Protein AF-A0A3A9EI54-F1 (afdb_monomer_lite)

Sequence (147 aa):
KKNSEKPVRIHHHIIMNGGLDRDAVEELWRKRKRKGQKKGDRIGYCNADRLQASDDGIAALCNYLVKQAGGKKRWTSSHNLERPTSRTNDGKYNRRQIEKWARERPGREFWEKKYPGWTLTDSDYGVQYEYNDYTGWSIYLKLRKKE

Secondary structure (DSSP, 8-state):
----SSPPPP-------TTS-HHHHHHH-BPPPPTT-SSPPB-S---------BTTBTHHHHHHHHTT-TTS----PPSSPPPPP----TTTS-HHHHHHHHHH---HHHHHHHSTTEEES-TTTSEEEEEETTTEEEEEE-EEE--

Radius of gyration: 22.7 Å; chains: 1; bounding box: 46×38×64 Å

Foldseek 3Di:
DPDDPDDDDDDDDDDDDPPDPFVRVQQVQFDDDDPPDPGGHHDPDDGDDDDDQDLLGCVVVVCVVCVPCVPHDPDDDDPPDDDDDDDDDCVVDDPVRQVVCLVVVDFFVVVCVVVPQKTFSDRVPQWDWDADPPSGIDIDGDIDGDD

pLDDT: mean 83.77, std 10.14, range [43.19, 94.81]

Structure (mmCIF, N/CA/C/O backbone):
data_AF-A0A3A9EI54-F1
#
_entry.id   AF-A0A3A9EI54-F1
#
loop_
_atom_site.group_PDB
_atom_site.id
_atom_site.type_symbol
_atom_site.label_atom_id
_atom_site.label_alt_id
_atom_site.label_comp_id
_atom_site.label_asym_id
_atom_site.label_entity_id
_atom_site.label_seq_id
_atom_site.pdbx_PDB_ins_code
_atom_site.Cartn_x
_atom_site.Cartn_y
_atom_site.Cartn_z
_atom_site.occupancy
_atom_site.B_iso_or_equiv
_atom_site.auth_seq_id
_atom_site.auth_comp_id
_atom_site.auth_asym_id
_atom_site.auth_atom_id
_atom_site.pdbx_PDB_model_num
ATOM 1 N N . LYS A 1 1 ? -14.597 -23.580 9.095 1.00 43.19 1 LYS A N 1
ATOM 2 C CA . LYS A 1 1 ? -15.440 -24.283 10.092 1.00 43.19 1 LYS A CA 1
ATOM 3 C C . LYS A 1 1 ? -16.678 -23.432 10.382 1.00 43.19 1 LYS A C 1
ATOM 5 O O . LYS A 1 1 ? -16.539 -22.372 10.972 1.00 43.19 1 LYS A O 1
ATOM 10 N N . LYS A 1 2 ? -17.847 -23.839 9.873 1.00 43.34 2 LYS A N 1
ATOM 11 C CA . LYS A 1 2 ? -19.181 -23.356 10.282 1.00 43.34 2 LYS A CA 1
ATOM 12 C C . LYS A 1 2 ? -19.701 -24.402 11.279 1.00 43.34 2 LYS A C 1
ATOM 14 O O . LYS A 1 2 ? -19.527 -25.575 10.984 1.00 43.34 2 LYS A O 1
ATOM 19 N N . ASN A 1 3 ? -20.269 -23.983 12.408 1.00 48.19 3 ASN A N 1
ATOM 20 C CA . ASN A 1 3 ? -20.649 -24.787 13.588 1.00 48.19 3 ASN A CA 1
ATOM 21 C C . ASN A 1 3 ? -19.527 -25.058 14.599 1.00 48.19 3 ASN A C 1
ATOM 23 O O . ASN A 1 3 ? -19.062 -26.179 14.763 1.00 48.19 3 ASN A O 1
ATOM 27 N N . SER A 1 4 ? -19.137 -24.022 15.338 1.00 58.62 4 SER A N 1
ATOM 28 C CA . SER A 1 4 ? -18.655 -24.202 16.708 1.00 58.62 4 SER A CA 1
ATOM 29 C C . SER A 1 4 ? -19.618 -23.463 17.633 1.00 58.62 4 SER A C 1
ATOM 31 O O . SER A 1 4 ? -19.753 -22.251 17.503 1.00 58.62 4 SER A O 1
ATOM 33 N N . GLU A 1 5 ? -20.264 -24.174 18.556 1.00 62.25 5 GLU A N 1
ATOM 34 C CA . GLU A 1 5 ? -21.201 -23.643 19.569 1.00 62.25 5 GLU A CA 1
ATOM 35 C C . GLU A 1 5 ? -20.564 -22.635 20.540 1.00 62.25 5 GLU A C 1
ATOM 37 O O . GLU A 1 5 ? -21.245 -22.018 21.354 1.00 62.25 5 GLU A O 1
ATOM 42 N N . LYS A 1 6 ? -19.245 -22.432 20.457 1.00 66.81 6 LYS A N 1
ATOM 43 C CA . LYS A 1 6 ? -18.528 -21.466 21.284 1.00 66.81 6 LYS A CA 1
ATOM 44 C C . LYS A 1 6 ? -18.589 -20.074 20.645 1.00 66.81 6 LYS A C 1
ATOM 46 O O . LYS A 1 6 ? -18.090 -19.917 19.525 1.00 66.81 6 LYS A O 1
ATOM 51 N N . PRO A 1 7 ? -19.143 -19.059 21.336 1.00 65.69 7 PRO A N 1
ATOM 52 C CA . PRO A 1 7 ? -19.098 -17.689 20.850 1.00 65.69 7 PRO A CA 1
ATOM 53 C C . PRO A 1 7 ? -17.639 -17.253 20.703 1.00 65.69 7 PRO A C 1
ATOM 55 O O . PRO A 1 7 ? -16.852 -17.296 21.648 1.00 65.69 7 PRO A O 1
ATOM 58 N N . VAL A 1 8 ? -17.269 -16.852 19.489 1.00 72.06 8 VAL A N 1
ATOM 59 C CA . VAL A 1 8 ? -15.950 -16.281 19.214 1.00 72.06 8 VAL A CA 1
ATOM 60 C C . VAL A 1 8 ? -15.988 -14.814 19.619 1.00 72.06 8 VAL A C 1
ATOM 62 O O . VAL A 1 8 ? -16.929 -14.092 19.284 1.00 72.06 8 VAL A O 1
ATOM 65 N N . ARG A 1 9 ? -14.960 -14.362 20.340 1.00 78.12 9 ARG A N 1
ATOM 66 C CA . ARG A 1 9 ? -14.811 -12.949 20.685 1.00 78.12 9 ARG A CA 1
ATOM 67 C C . ARG A 1 9 ? -14.754 -12.122 19.398 1.00 78.12 9 ARG A C 1
ATOM 69 O O . ARG A 1 9 ? -13.982 -12.420 18.492 1.00 78.12 9 ARG A O 1
ATOM 76 N N . ILE A 1 10 ? -15.596 -11.098 19.310 1.00 80.50 10 ILE A N 1
ATOM 77 C CA . ILE A 1 10 ? -15.650 -10.221 18.141 1.00 80.50 10 ILE A CA 1
ATOM 78 C C . ILE A 1 10 ? -14.488 -9.229 18.231 1.00 80.50 10 ILE A C 1
ATOM 80 O O . ILE A 1 10 ? -14.341 -8.531 19.235 1.00 80.50 10 ILE A O 1
ATOM 84 N N . HIS A 1 11 ? -13.682 -9.156 17.173 1.00 83.75 11 HIS A N 1
ATOM 85 C CA . HIS A 1 11 ? -12.593 -8.194 17.026 1.00 83.75 11 HIS A CA 1
ATOM 86 C C . HIS A 1 11 ? -12.932 -7.228 15.890 1.00 83.75 11 HIS A C 1
ATOM 88 O O . HIS A 1 11 ? -13.262 -7.663 14.787 1.00 83.75 11 HIS A O 1
ATOM 94 N N . HIS A 1 12 ? -12.856 -5.926 16.165 1.00 83.62 12 HIS A N 1
ATOM 95 C CA . HIS A 1 12 ? -12.960 -4.878 15.155 1.00 83.62 12 HIS A CA 1
ATOM 96 C C . HIS A 1 12 ? -11.580 -4.256 14.982 1.00 83.62 12 HIS A C 1
ATOM 98 O O . HIS A 1 12 ? -10.961 -3.851 15.963 1.00 83.62 12 HIS A O 1
ATOM 104 N N . HIS A 1 13 ? -11.107 -4.189 13.743 1.00 86.69 13 HIS A N 1
ATOM 105 C CA . HIS A 1 13 ? -9.877 -3.492 13.393 1.00 86.69 13 HIS A CA 1
ATOM 106 C C . HIS A 1 13 ? -10.248 -2.213 12.654 1.00 86.69 13 HIS A C 1
ATOM 108 O O . HIS A 1 13 ? -11.023 -2.255 11.698 1.00 86.69 13 HIS A O 1
ATOM 114 N N . ILE A 1 14 ? -9.709 -1.088 13.112 1.00 86.31 14 ILE A N 1
ATOM 115 C CA . ILE A 1 14 ? -9.936 0.227 12.519 1.00 86.31 14 ILE A CA 1
ATOM 116 C C . ILE A 1 14 ? -8.569 0.799 12.168 1.00 86.31 14 ILE A C 1
ATOM 118 O O . ILE A 1 14 ? -7.673 0.831 13.005 1.00 86.31 14 ILE A O 1
ATOM 122 N N . ILE A 1 15 ? -8.424 1.239 10.922 1.00 86.62 15 ILE A N 1
ATOM 123 C CA . ILE A 1 15 ? -7.281 2.027 10.471 1.00 86.62 15 ILE A CA 1
ATOM 124 C C . ILE A 1 15 ? -7.826 3.417 10.184 1.00 86.62 15 ILE A C 1
ATOM 126 O O . ILE A 1 15 ? -8.772 3.564 9.408 1.00 86.62 15 ILE A O 1
ATOM 130 N N . MET A 1 16 ? -7.257 4.426 10.830 1.00 84.06 16 MET A N 1
ATOM 131 C CA . MET A 1 16 ? -7.696 5.808 10.692 1.00 84.06 16 MET A CA 1
ATOM 132 C C . MET A 1 16 ? -6.504 6.756 10.643 1.00 84.06 16 MET A C 1
ATOM 134 O O . MET A 1 16 ? -5.408 6.424 11.093 1.00 84.06 16 MET A O 1
ATOM 138 N N . ASN A 1 17 ? -6.725 7.937 10.073 1.00 77.94 17 ASN A N 1
ATOM 139 C CA . ASN A 1 17 ? -5.757 9.022 10.122 1.00 77.94 17 ASN A CA 1
ATOM 140 C C . ASN A 1 17 ? -5.598 9.530 11.566 1.00 77.94 17 ASN A C 1
ATOM 142 O O . ASN A 1 17 ? -6.524 9.451 12.372 1.00 77.94 17 ASN A O 1
ATOM 146 N N . GLY A 1 18 ? -4.436 10.103 11.885 1.00 75.00 18 GLY A N 1
ATOM 147 C CA . GLY A 1 18 ? -4.111 10.624 13.221 1.00 75.00 18 GLY A CA 1
ATOM 148 C C . GLY A 1 18 ? -4.855 11.905 13.625 1.00 75.00 18 GLY A C 1
ATOM 149 O O . GLY A 1 18 ? -4.329 12.678 14.414 1.00 75.00 18 GLY A O 1
ATOM 150 N N . GLY A 1 19 ? -6.039 12.170 13.061 1.00 78.19 19 GLY A N 1
ATOM 151 C CA . GLY A 1 19 ? -6.839 13.364 13.360 1.00 78.19 19 GLY A CA 1
ATOM 152 C C . GLY A 1 19 ? -7.529 13.330 14.729 1.00 78.19 19 GLY A C 1
ATOM 153 O O . GLY A 1 19 ? -8.048 14.349 15.172 1.00 78.19 19 GLY A O 1
ATOM 154 N N . LEU A 1 20 ? -7.534 12.174 15.398 1.00 84.62 20 LEU A N 1
ATOM 155 C CA . LEU A 1 20 ? -7.948 12.024 16.789 1.00 84.62 20 LEU A CA 1
ATOM 156 C C . LEU A 1 20 ? -6.802 11.428 17.593 1.00 84.62 20 LEU A C 1
ATOM 158 O O . LEU A 1 20 ? -6.114 10.516 17.129 1.00 84.62 20 LEU A O 1
ATOM 162 N N . ASP A 1 21 ? -6.631 11.938 18.809 1.00 87.38 21 ASP A N 1
ATOM 163 C CA . ASP A 1 21 ? -5.680 11.364 19.745 1.00 87.38 21 ASP A CA 1
ATOM 164 C C . ASP A 1 21 ? -6.109 9.951 20.173 1.00 87.38 21 ASP A C 1
ATOM 166 O O . ASP A 1 21 ? -7.300 9.626 20.228 1.00 87.38 21 ASP A O 1
ATOM 170 N N . ARG A 1 22 ? -5.125 9.102 20.473 1.00 89.00 22 ARG A N 1
ATOM 171 C CA . ARG A 1 22 ? -5.344 7.692 20.819 1.00 89.00 22 ARG A CA 1
ATOM 172 C C . ARG A 1 22 ? -6.213 7.542 22.061 1.00 89.00 22 ARG A C 1
ATOM 174 O O . ARG A 1 22 ? -7.161 6.758 22.031 1.00 89.00 22 ARG A O 1
ATOM 181 N N . ASP A 1 23 ? -5.966 8.356 23.085 1.00 89.06 23 ASP A N 1
ATOM 182 C CA . ASP A 1 23 ? -6.735 8.306 24.328 1.00 89.06 23 ASP A CA 1
ATOM 183 C C . ASP A 1 23 ? -8.193 8.691 24.064 1.00 89.06 23 ASP A C 1
ATOM 185 O O . ASP A 1 23 ? -9.114 8.108 24.634 1.00 89.06 23 ASP A O 1
ATOM 189 N N . ALA A 1 24 ? -8.427 9.634 23.144 1.00 90.56 24 ALA A N 1
ATOM 190 C CA . ALA A 1 24 ? -9.772 10.020 22.738 1.00 90.56 24 ALA A CA 1
ATOM 191 C C . ALA A 1 24 ? -10.500 8.876 22.013 1.00 90.56 24 ALA A C 1
ATOM 193 O O . ALA A 1 24 ? -11.670 8.620 22.302 1.00 90.56 24 ALA A O 1
ATOM 194 N N . VAL A 1 25 ? -9.824 8.166 21.103 1.00 89.19 25 VAL A N 1
ATOM 195 C CA . VAL A 1 25 ? -10.406 7.019 20.383 1.00 89.19 25 VAL A CA 1
ATOM 196 C C . VAL A 1 25 ? -10.754 5.883 21.348 1.00 89.19 25 VAL A C 1
ATOM 198 O O . VAL A 1 25 ? -11.874 5.370 21.308 1.00 89.19 25 VAL A O 1
ATOM 201 N N . GLU A 1 26 ? -9.840 5.524 22.249 1.00 89.94 26 GLU A N 1
ATOM 202 C CA . GLU A 1 26 ? -10.082 4.488 23.260 1.00 89.94 26 GLU A CA 1
ATOM 203 C C . GLU A 1 26 ? -11.202 4.888 24.228 1.00 89.94 26 GLU A C 1
ATOM 205 O O . GLU A 1 26 ? -12.062 4.075 24.583 1.00 89.94 26 GLU A O 1
ATOM 210 N N . GLU A 1 27 ? -11.253 6.161 24.623 1.00 89.88 27 GLU A N 1
ATOM 211 C CA . GLU A 1 27 ? -12.278 6.672 25.527 1.00 89.88 27 GLU A CA 1
ATOM 212 C C . GLU A 1 27 ? -13.670 6.703 24.885 1.00 89.88 27 GLU A C 1
ATOM 214 O O . GLU A 1 27 ? -14.667 6.570 25.598 1.00 89.88 27 GLU A O 1
ATOM 219 N N . LEU A 1 28 ? -13.762 6.818 23.558 1.00 90.56 28 LEU A N 1
ATOM 220 C CA . LEU A 1 28 ? -15.017 6.712 22.811 1.00 90.56 28 LEU A CA 1
ATOM 221 C C . LEU A 1 28 ? -15.520 5.266 22.677 1.00 90.56 28 LEU A C 1
ATOM 223 O O . LEU A 1 28 ? -16.695 5.068 22.356 1.00 90.56 28 LEU A O 1
ATOM 227 N N . TRP A 1 29 ? -14.692 4.255 22.969 1.00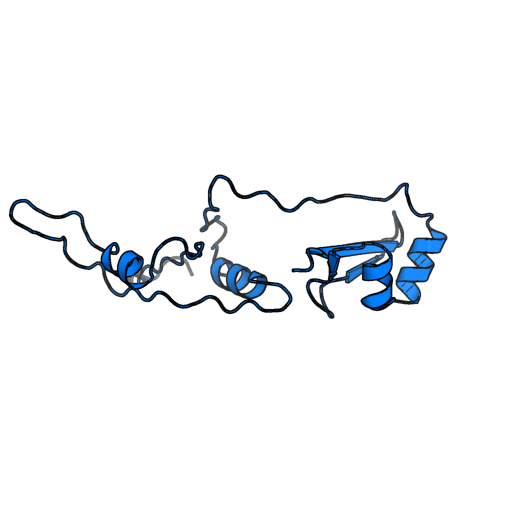 91.50 29 TRP A N 1
ATOM 228 C CA . TRP A 1 29 ? -15.054 2.836 22.881 1.00 91.50 29 TRP A CA 1
ATOM 229 C C . TRP A 1 29 ? -15.932 2.370 24.062 1.00 91.50 29 TRP A C 1
ATOM 231 O O . TRP A 1 29 ? -15.572 1.536 24.904 1.00 91.50 29 TRP A O 1
ATOM 241 N N . ARG A 1 30 ? -17.125 2.966 24.153 1.00 92.31 30 ARG A N 1
ATOM 242 C CA . ARG A 1 30 ? -18.069 2.851 25.270 1.00 92.31 30 ARG A CA 1
ATOM 243 C C . ARG A 1 30 ? -19.503 2.690 24.783 1.00 92.31 30 ARG A C 1
ATOM 245 O O . ARG A 1 30 ? -19.873 3.100 23.686 1.00 92.31 30 ARG A O 1
ATOM 252 N N . LYS A 1 31 ? -20.353 2.125 25.640 1.00 91.88 31 LYS A N 1
ATOM 253 C CA . LYS A 1 31 ? -21.804 2.124 25.436 1.00 91.88 31 LYS A CA 1
ATOM 254 C C . LYS A 1 31 ? -22.337 3.553 25.526 1.00 91.88 31 LYS A C 1
ATOM 256 O O . LYS A 1 31 ? -21.742 4.426 26.158 1.00 91.88 31 LYS A O 1
ATOM 261 N N . ARG A 1 32 ? -23.518 3.785 24.953 1.00 91.94 32 ARG A N 1
ATOM 262 C CA . ARG A 1 32 ? -24.246 5.043 25.151 1.00 91.94 32 ARG A CA 1
ATOM 263 C C . ARG A 1 32 ? -24.502 5.263 26.648 1.00 91.94 32 ARG A C 1
ATOM 265 O O . ARG A 1 32 ? -24.942 4.344 27.338 1.00 91.94 32 ARG A O 1
ATOM 272 N N . LYS A 1 33 ? -24.249 6.482 27.136 1.00 94.50 33 LYS A N 1
ATOM 273 C CA . LYS A 1 33 ? -24.524 6.858 28.531 1.00 94.50 33 LYS A CA 1
ATOM 274 C C . LYS A 1 33 ? -26.002 6.648 28.881 1.00 94.50 33 LYS A C 1
ATOM 276 O O . LYS A 1 33 ? -26.881 6.935 28.065 1.00 94.50 33 LYS A O 1
ATOM 281 N N . ARG A 1 34 ? -26.273 6.191 30.103 1.00 93.88 34 ARG A N 1
ATOM 282 C CA . ARG A 1 34 ? -27.628 6.117 30.674 1.00 93.88 34 ARG A CA 1
ATOM 283 C C . ARG A 1 34 ? -27.958 7.400 31.446 1.00 93.88 34 ARG A C 1
ATOM 285 O O . ARG A 1 34 ? -27.064 8.190 31.755 1.00 93.88 34 ARG A O 1
ATOM 292 N N . LYS A 1 35 ? -29.240 7.634 31.755 1.00 92.94 35 LYS A N 1
ATOM 293 C CA . LYS A 1 35 ? -29.671 8.790 32.565 1.00 92.94 35 LYS A CA 1
ATOM 294 C C . LYS A 1 35 ? -28.935 8.771 33.914 1.00 92.94 35 LYS A C 1
ATOM 296 O O . LYS A 1 35 ? -28.885 7.733 34.562 1.00 92.94 35 LYS A O 1
ATOM 301 N N . GLY A 1 36 ? -28.336 9.899 34.297 1.00 92.75 36 GLY A N 1
ATOM 302 C CA . GLY A 1 36 ? -27.538 10.032 35.525 1.00 92.75 36 GLY A CA 1
ATOM 303 C C . GLY A 1 36 ? -26.049 9.672 35.394 1.00 92.75 36 GLY A C 1
ATOM 304 O O . GLY A 1 36 ? -25.279 9.985 36.295 1.00 92.75 36 GLY A O 1
ATOM 305 N N . GLN A 1 37 ? -25.601 9.084 34.276 1.00 92.19 37 GLN A N 1
ATOM 306 C CA . GLN A 1 37 ? -24.180 8.795 34.045 1.00 92.19 37 GLN A CA 1
ATOM 307 C C . GLN A 1 37 ? -23.469 9.948 33.320 1.00 92.19 37 GLN A C 1
ATOM 309 O O . GLN A 1 37 ? -23.958 10.461 32.310 1.00 92.19 37 GLN A O 1
ATOM 314 N N . LYS A 1 38 ? -22.257 10.300 33.779 1.00 89.62 38 LYS A N 1
ATOM 315 C CA . LYS A 1 38 ? -21.368 11.240 33.067 1.00 89.62 38 LYS A CA 1
ATOM 316 C C . LYS A 1 38 ? -20.825 10.634 31.764 1.00 89.62 38 LYS A C 1
ATOM 318 O O . LYS A 1 38 ? -20.766 11.321 30.748 1.00 89.62 38 LYS A O 1
ATOM 323 N N . LYS A 1 39 ? -20.467 9.345 31.787 1.00 90.12 39 LYS A N 1
ATOM 324 C CA . LYS A 1 39 ? -19.945 8.565 30.651 1.00 90.12 39 LYS A CA 1
ATOM 325 C C . LYS A 1 39 ? -20.545 7.159 30.667 1.00 90.12 39 LYS A C 1
ATOM 327 O O . LYS A 1 39 ? -20.912 6.675 31.732 1.00 90.12 39 LYS A O 1
ATOM 332 N N . GLY A 1 40 ? -20.655 6.524 29.502 1.00 92.44 40 GLY A N 1
ATOM 333 C CA . GLY A 1 40 ? -21.108 5.134 29.419 1.00 92.44 40 GLY A CA 1
ATOM 334 C C . GLY A 1 40 ? -20.013 4.119 29.758 1.00 92.44 40 GLY A C 1
ATOM 335 O O . GLY A 1 40 ? -18.825 4.450 29.835 1.00 92.44 40 GLY A O 1
ATOM 336 N N . ASP A 1 41 ? -20.418 2.867 29.947 1.00 92.19 41 ASP A N 1
ATOM 337 C CA . ASP A 1 41 ? -19.515 1.770 30.312 1.00 92.19 41 ASP A CA 1
ATOM 338 C C . ASP A 1 41 ? -18.584 1.399 29.146 1.00 92.19 41 ASP A C 1
ATOM 340 O O . ASP A 1 41 ? -19.010 1.397 27.989 1.00 92.19 41 ASP A O 1
ATOM 344 N N . ARG A 1 42 ? -17.322 1.051 29.437 1.00 90.81 42 ARG A N 1
ATOM 345 C CA . ARG A 1 42 ? -16.356 0.576 28.425 1.00 90.81 42 ARG A CA 1
ATOM 346 C C . ARG A 1 42 ? -16.821 -0.729 27.776 1.00 90.81 42 ARG A C 1
ATOM 348 O O . ARG A 1 42 ? -17.437 -1.572 28.429 1.00 90.81 42 ARG A O 1
ATOM 355 N N . ILE A 1 43 ? -16.525 -0.897 26.487 1.00 89.19 43 ILE A N 1
ATOM 356 C CA . ILE A 1 43 ? -16.867 -2.107 25.726 1.00 89.19 43 ILE A CA 1
ATOM 357 C C . ILE A 1 43 ? -15.612 -2.963 25.537 1.00 89.19 43 ILE A C 1
ATOM 359 O O . ILE A 1 43 ? -14.825 -2.730 24.627 1.00 89.19 43 ILE A O 1
ATOM 363 N N . GLY A 1 44 ? -15.448 -4.006 26.351 1.00 87.62 44 GLY A N 1
ATOM 364 C CA . GLY A 1 44 ? -14.329 -4.942 26.204 1.00 87.62 44 GLY A CA 1
ATOM 365 C C . GLY A 1 44 ? -12.959 -4.257 26.284 1.00 87.62 44 GLY A C 1
ATOM 366 O O . GLY A 1 44 ? -12.781 -3.309 27.044 1.00 87.62 44 GLY A O 1
ATOM 367 N N . TYR A 1 45 ? -12.002 -4.757 25.503 1.00 87.56 45 TYR A N 1
ATOM 368 C CA . TYR A 1 45 ? -10.644 -4.216 25.427 1.00 87.56 45 TYR A CA 1
ATOM 369 C C . TYR A 1 45 ? -10.465 -3.417 24.134 1.00 87.56 45 TYR A C 1
ATOM 371 O O . TYR A 1 45 ? -10.896 -3.877 23.073 1.00 87.56 45 TYR A O 1
ATOM 379 N N . CYS A 1 46 ? -9.803 -2.268 24.231 1.00 87.56 46 CYS A N 1
ATOM 380 C CA . CYS A 1 46 ? -9.466 -1.390 23.118 1.00 87.56 46 CYS A CA 1
ATOM 381 C C . CYS A 1 46 ? -8.033 -0.903 23.320 1.00 87.56 46 CYS A C 1
ATOM 383 O O . CYS A 1 46 ? -7.724 -0.456 24.418 1.00 87.56 46 CYS A O 1
ATOM 385 N N . ASN A 1 47 ? -7.209 -1.025 22.279 1.00 86.19 47 ASN A N 1
ATOM 386 C CA . ASN A 1 47 ? -5.852 -0.495 22.223 1.00 86.19 47 ASN A CA 1
ATOM 387 C C . ASN A 1 47 ? -5.691 0.210 20.874 1.00 86.19 47 ASN A C 1
ATOM 389 O O . ASN A 1 47 ? -6.081 -0.352 19.841 1.00 86.19 47 ASN A O 1
ATOM 393 N N . ALA A 1 48 ? -5.112 1.404 20.882 1.00 86.00 48 ALA A N 1
ATOM 394 C CA . ALA A 1 48 ? -4.752 2.145 19.685 1.00 86.00 48 ALA A CA 1
ATOM 395 C C . ALA A 1 48 ? -3.224 2.241 19.550 1.00 86.00 48 ALA A C 1
ATOM 397 O O . ALA A 1 48 ? -2.543 2.908 20.330 1.00 86.00 48 ALA A O 1
ATOM 398 N N . ASP A 1 49 ? -2.685 1.623 18.501 1.00 85.56 49 ASP A N 1
ATOM 399 C CA . ASP A 1 49 ? -1.251 1.625 18.213 1.00 85.56 49 ASP A CA 1
ATOM 400 C C . ASP A 1 49 ? -0.913 2.525 17.024 1.00 85.56 49 ASP A C 1
ATOM 402 O O . ASP A 1 49 ? -1.703 2.693 16.089 1.00 85.56 49 ASP A O 1
ATOM 406 N N . ARG A 1 50 ? 0.293 3.109 17.045 1.00 85.06 50 ARG A N 1
ATOM 407 C CA . ARG A 1 50 ? 0.807 3.820 15.871 1.00 85.06 50 ARG A CA 1
ATOM 408 C C . ARG A 1 50 ? 1.091 2.811 14.776 1.00 85.06 50 ARG A C 1
ATOM 410 O O . ARG A 1 50 ? 1.792 1.824 14.984 1.00 85.06 50 ARG A O 1
ATOM 417 N N . LEU A 1 51 ? 0.577 3.108 13.595 1.00 83.38 51 LEU A N 1
ATOM 418 C CA . LEU A 1 51 ? 0.798 2.276 12.438 1.00 83.38 51 LEU A CA 1
ATOM 419 C C . LEU A 1 51 ? 2.229 2.475 11.920 1.00 83.38 51 LEU A C 1
ATOM 421 O O . LEU A 1 51 ? 2.644 3.592 11.619 1.00 83.38 51 LEU A O 1
ATOM 425 N N . GLN A 1 52 ? 2.977 1.378 11.838 1.00 79.69 52 GLN A N 1
ATOM 426 C CA . GLN A 1 52 ? 4.320 1.344 11.270 1.00 79.69 52 GLN A CA 1
ATOM 427 C C . GLN A 1 52 ? 4.208 0.873 9.822 1.00 79.69 52 GLN A C 1
ATOM 429 O O . GLN A 1 52 ? 3.939 -0.300 9.559 1.00 79.69 52 GLN A O 1
ATOM 434 N N . ALA A 1 53 ? 4.324 1.809 8.883 1.00 73.38 53 ALA A N 1
ATOM 435 C CA . ALA A 1 53 ? 4.306 1.489 7.465 1.00 73.38 53 ALA A CA 1
ATOM 436 C C . ALA A 1 53 ? 5.632 0.834 7.050 1.00 73.38 53 ALA A C 1
ATOM 438 O O . ALA A 1 53 ? 6.705 1.265 7.466 1.00 73.38 53 ALA A O 1
ATOM 439 N N . SER A 1 54 ? 5.529 -0.200 6.220 1.00 73.12 54 SER A N 1
ATOM 440 C CA . SER A 1 54 ? 6.654 -0.780 5.478 1.00 73.12 54 SER A CA 1
ATOM 441 C C . SER A 1 54 ? 6.814 -0.082 4.122 1.00 73.12 54 SER A C 1
ATOM 443 O O . SER A 1 54 ? 6.054 0.840 3.814 1.00 73.12 54 SER A O 1
ATOM 445 N N . ASP A 1 55 ? 7.752 -0.529 3.286 1.00 68.81 55 ASP A N 1
ATOM 446 C CA . ASP A 1 55 ? 7.924 0.024 1.938 1.00 68.81 55 ASP A CA 1
ATOM 447 C C . ASP A 1 55 ? 6.637 -0.075 1.093 1.00 68.81 55 ASP A C 1
ATOM 449 O O . ASP A 1 55 ? 6.245 0.914 0.462 1.00 68.81 55 ASP A O 1
ATOM 453 N N . ASP A 1 56 ? 5.886 -1.184 1.198 1.00 70.69 56 ASP A N 1
ATOM 454 C CA . ASP A 1 56 ? 4.562 -1.353 0.565 1.00 70.69 56 ASP A CA 1
ATOM 455 C C . ASP A 1 56 ? 3.412 -0.708 1.376 1.00 70.69 56 ASP A C 1
ATOM 457 O O . ASP A 1 56 ? 2.231 -1.068 1.277 1.00 70.69 56 ASP A O 1
ATOM 461 N N . GLY A 1 57 ? 3.754 0.242 2.248 1.00 77.88 57 GLY A N 1
ATOM 462 C CA . GLY A 1 57 ? 2.836 0.909 3.156 1.00 77.88 57 GLY A CA 1
ATOM 463 C C . GLY A 1 57 ? 2.231 -0.067 4.164 1.00 77.88 57 GLY A C 1
ATOM 464 O O . GLY A 1 57 ? 2.935 -0.689 4.963 1.00 77.88 57 GLY A O 1
ATOM 465 N N . ILE A 1 58 ? 0.902 -0.191 4.123 1.00 81.44 58 ILE A N 1
ATOM 466 C CA . ILE A 1 58 ? 0.098 -1.025 5.036 1.00 81.44 58 ILE A CA 1
ATOM 467 C C . ILE A 1 58 ? -0.491 -2.265 4.368 1.00 81.44 58 ILE A C 1
ATOM 469 O O . ILE A 1 58 ? -1.367 -2.913 4.940 1.00 81.44 58 ILE A O 1
ATOM 473 N N . ALA A 1 59 ? -0.048 -2.600 3.155 1.00 79.94 59 ALA A N 1
ATOM 474 C CA . ALA A 1 59 ? -0.623 -3.696 2.382 1.00 79.94 59 ALA A CA 1
ATOM 475 C C . ALA A 1 59 ? -0.579 -5.033 3.138 1.00 79.94 59 ALA A C 1
ATOM 477 O O . ALA A 1 59 ? -1.585 -5.741 3.193 1.00 79.94 59 ALA A O 1
ATOM 478 N N . ALA A 1 60 ? 0.544 -5.340 3.795 1.00 79.50 60 ALA A N 1
ATOM 479 C CA . ALA A 1 60 ? 0.694 -6.539 4.618 1.00 79.50 60 ALA A CA 1
ATOM 480 C C . ALA A 1 60 ? -0.337 -6.598 5.761 1.00 79.50 60 ALA A C 1
ATOM 482 O O . ALA A 1 60 ? -0.989 -7.628 5.954 1.00 79.50 60 ALA A O 1
ATOM 483 N N . LEU A 1 61 ? -0.548 -5.479 6.467 1.00 83.69 61 LEU A N 1
ATOM 484 C CA . LEU A 1 61 ? -1.563 -5.371 7.515 1.00 83.69 61 LEU A CA 1
ATOM 485 C C . LEU A 1 61 ? -2.968 -5.571 6.935 1.00 83.69 61 LEU A C 1
ATOM 487 O O . LEU A 1 61 ? -3.733 -6.377 7.454 1.00 83.69 61 LEU A O 1
ATOM 491 N N . CYS A 1 62 ? -3.302 -4.898 5.832 1.00 81.56 62 CYS A N 1
ATOM 492 C CA . CYS A 1 62 ? -4.594 -5.055 5.164 1.00 81.56 62 CYS A CA 1
ATOM 493 C C . CYS A 1 62 ? -4.851 -6.511 4.741 1.00 81.56 62 CYS A C 1
ATOM 495 O O . CYS A 1 62 ? -5.925 -7.049 5.011 1.00 81.56 62 CYS A O 1
ATOM 497 N N . ASN A 1 63 ? -3.860 -7.177 4.142 1.00 81.38 63 ASN A N 1
ATOM 498 C CA . ASN A 1 63 ? -3.950 -8.588 3.762 1.00 81.38 63 ASN A CA 1
ATOM 499 C C . ASN A 1 63 ? -4.181 -9.486 4.982 1.00 81.38 63 ASN A C 1
ATOM 501 O O . ASN A 1 63 ? -5.025 -10.384 4.942 1.00 81.38 63 ASN A O 1
ATOM 505 N N . TYR A 1 64 ? -3.483 -9.216 6.087 1.00 82.19 64 TYR A N 1
ATOM 506 C CA . TYR A 1 64 ? -3.682 -9.929 7.344 1.00 82.19 64 TYR A CA 1
ATOM 507 C C . TYR A 1 64 ? -5.107 -9.748 7.890 1.00 82.19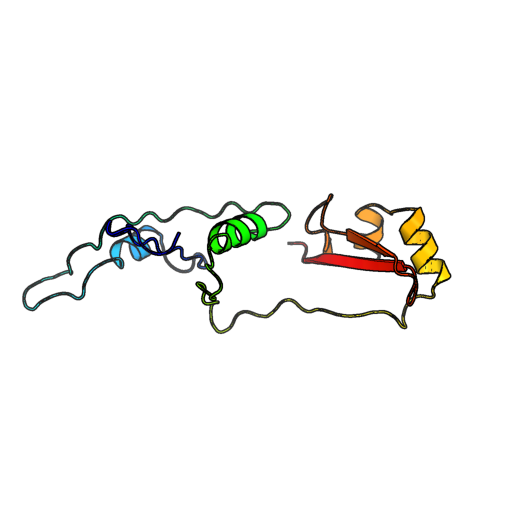 64 TYR A C 1
ATOM 509 O O . TYR A 1 64 ? -5.774 -10.738 8.197 1.00 82.19 64 TYR A O 1
ATOM 517 N N . LEU A 1 65 ? -5.613 -8.510 7.928 1.00 81.81 65 LEU A N 1
ATOM 518 C CA . LEU A 1 65 ? -6.966 -8.190 8.398 1.00 81.81 65 LEU A CA 1
ATOM 519 C C . LEU A 1 65 ? -8.066 -8.868 7.563 1.00 81.81 65 LEU A C 1
ATOM 521 O O . LEU A 1 65 ? -9.122 -9.221 8.089 1.00 81.81 65 LEU A O 1
ATOM 525 N N . VAL A 1 66 ? -7.825 -9.081 6.265 1.00 80.19 66 VAL A N 1
ATOM 526 C CA . VAL A 1 66 ? -8.812 -9.648 5.328 1.00 80.19 66 VAL A CA 1
ATOM 527 C C . VAL A 1 66 ? -8.710 -11.180 5.197 1.00 80.19 66 VAL A C 1
ATOM 529 O O . VAL A 1 66 ? -9.631 -11.810 4.671 1.00 80.19 66 VAL A O 1
ATOM 532 N N . LYS A 1 67 ? -7.666 -11.816 5.753 1.00 74.38 67 LYS A N 1
ATOM 533 C CA . LYS A 1 67 ? -7.319 -13.248 5.589 1.00 74.38 67 LYS A CA 1
ATOM 534 C C . LYS A 1 67 ? -8.447 -14.253 5.905 1.00 74.38 67 LYS A C 1
ATOM 536 O O . LYS A 1 67 ? -8.375 -15.401 5.482 1.00 74.38 67 LYS A O 1
ATOM 541 N N . GLN A 1 68 ? -9.500 -13.858 6.628 1.00 66.06 68 GLN A N 1
ATOM 542 C CA . GLN A 1 68 ? -10.602 -14.733 7.066 1.00 66.06 68 GLN A CA 1
ATOM 543 C C . GLN A 1 68 ? -11.993 -14.241 6.620 1.00 66.06 68 GLN A C 1
ATOM 545 O O . GLN A 1 68 ? -12.942 -14.188 7.407 1.00 66.06 68 GLN A O 1
ATOM 550 N N . ALA A 1 69 ? -12.147 -13.887 5.342 1.00 62.84 69 ALA A N 1
ATOM 551 C CA . ALA A 1 69 ? -13.420 -13.400 4.800 1.00 62.84 69 ALA A CA 1
ATOM 552 C C . ALA A 1 69 ? -14.556 -14.454 4.787 1.00 62.84 69 ALA A C 1
ATOM 554 O O . ALA A 1 69 ? -15.733 -14.099 4.746 1.00 62.84 69 ALA A O 1
ATOM 555 N N . GLY A 1 70 ? -14.258 -15.760 4.859 1.00 63.47 70 GLY A N 1
ATOM 556 C CA . GLY A 1 70 ? -15.290 -16.811 4.871 1.00 63.47 70 GLY A CA 1
ATOM 557 C C . GLY A 1 70 ? -16.265 -16.732 3.683 1.00 63.47 70 GLY A C 1
ATOM 558 O O . GLY A 1 70 ? -17.441 -17.062 3.836 1.00 63.47 70 GLY A O 1
ATOM 559 N N . GLY A 1 71 ? -15.791 -16.226 2.538 1.00 66.94 71 GLY A N 1
ATOM 560 C CA . GLY A 1 71 ? -16.570 -16.029 1.311 1.00 66.94 71 GLY A CA 1
ATOM 561 C C . GLY A 1 71 ? -17.429 -14.759 1.256 1.00 66.94 71 GLY A C 1
ATOM 562 O O . GLY A 1 71 ? -18.115 -14.552 0.262 1.00 66.94 71 GLY A O 1
ATOM 563 N N . LYS A 1 72 ? -17.417 -13.896 2.283 1.00 72.88 72 LYS A N 1
ATOM 564 C CA . LYS A 1 72 ? -18.143 -12.612 2.275 1.00 72.88 72 LYS A CA 1
ATOM 565 C C . LYS A 1 72 ? -17.213 -11.454 2.626 1.00 72.88 72 LYS A C 1
ATOM 567 O O . LYS A 1 72 ? -16.325 -11.594 3.460 1.00 72.88 72 LYS A O 1
ATOM 572 N N . LYS A 1 73 ? -17.437 -10.283 2.027 1.00 77.25 73 LYS A N 1
ATOM 573 C CA . LYS A 1 73 ? -16.706 -9.057 2.380 1.00 77.25 73 LYS A CA 1
ATOM 574 C C . LYS A 1 73 ? -16.951 -8.712 3.859 1.00 77.25 73 LYS A C 1
ATOM 576 O O . LYS A 1 73 ? -18.099 -8.653 4.287 1.00 77.25 73 LYS A O 1
ATOM 581 N N . ARG A 1 74 ? -15.877 -8.497 4.630 1.00 80.94 74 ARG A N 1
ATOM 582 C CA . ARG A 1 74 ? -15.912 -8.177 6.079 1.00 80.94 74 ARG A CA 1
ATOM 583 C C . ARG A 1 74 ? -15.269 -6.836 6.435 1.00 80.94 74 ARG A C 1
ATOM 585 O O . ARG A 1 74 ? -14.999 -6.570 7.598 1.00 80.94 74 ARG A O 1
ATOM 592 N N . TRP A 1 75 ? -14.999 -6.009 5.435 1.00 83.81 75 TRP A N 1
ATOM 593 C CA . TRP A 1 75 ? -14.371 -4.708 5.611 1.00 83.81 75 TRP A CA 1
ATOM 594 C C . TRP A 1 75 ? -15.186 -3.633 4.902 1.00 83.81 75 TRP A C 1
ATOM 596 O O . TRP A 1 75 ? -15.855 -3.893 3.899 1.00 83.81 75 TRP A O 1
ATOM 606 N N . THR A 1 76 ? -15.091 -2.414 5.410 1.00 83.25 76 THR A N 1
ATOM 607 C CA . THR A 1 76 ? -15.651 -1.203 4.811 1.00 83.25 76 THR A CA 1
ATOM 608 C C . THR A 1 76 ? -14.534 -0.178 4.713 1.00 83.25 76 THR A C 1
ATOM 610 O O . THR A 1 76 ? -13.809 0.026 5.682 1.00 83.25 76 THR A O 1
ATOM 613 N N . SER A 1 77 ? -14.361 0.437 3.546 1.00 81.06 77 SER A N 1
ATOM 614 C CA . SER A 1 77 ? -13.409 1.536 3.377 1.00 81.06 77 SER A CA 1
ATOM 615 C C . SER A 1 77 ? -14.009 2.841 3.883 1.00 81.06 77 SER A C 1
ATOM 617 O O . SER A 1 77 ? -15.229 3.021 3.848 1.00 81.06 77 SER A O 1
ATOM 619 N N . SER A 1 78 ? -13.147 3.774 4.278 1.00 79.56 78 SER A N 1
ATOM 620 C CA . SER A 1 78 ? -13.543 5.162 4.502 1.00 79.56 78 SER A CA 1
ATOM 621 C C . SER A 1 78 ? -14.216 5.747 3.260 1.00 79.56 78 SER A C 1
ATOM 623 O O . SER A 1 78 ? -13.911 5.377 2.122 1.00 79.56 78 SER A O 1
ATOM 625 N N . HIS A 1 79 ? -15.133 6.676 3.498 1.00 72.81 79 HIS A N 1
ATOM 626 C CA . HIS A 1 79 ? -15.753 7.482 2.456 1.00 72.81 79 HIS A CA 1
ATOM 627 C C . HIS A 1 79 ? -14.858 8.720 2.256 1.00 72.81 79 HIS A C 1
ATOM 629 O O . HIS A 1 79 ? -14.301 9.216 3.233 1.00 72.81 79 HIS A O 1
ATOM 635 N N . ASN A 1 80 ? -14.691 9.190 1.016 1.00 78.88 80 ASN A N 1
ATOM 636 C CA . ASN A 1 80 ? -13.898 10.381 0.640 1.00 78.88 80 ASN A CA 1
ATOM 637 C C . ASN A 1 80 ? -12.364 10.225 0.553 1.00 78.88 80 ASN A C 1
ATOM 639 O O . ASN A 1 80 ? -11.655 11.226 0.574 1.00 78.88 80 ASN A O 1
ATOM 643 N N . LEU A 1 81 ? -11.829 9.006 0.423 1.00 77.56 81 LEU A N 1
ATOM 644 C CA . LEU A 1 81 ? -10.422 8.825 0.036 1.00 77.56 81 LEU A CA 1
ATOM 645 C C . LEU A 1 81 ? -10.263 8.919 -1.485 1.00 77.56 81 LEU A C 1
ATOM 647 O O . LEU A 1 81 ? -11.071 8.351 -2.228 1.00 77.56 81 LEU A O 1
ATOM 651 N N . GLU A 1 82 ? -9.197 9.579 -1.940 1.00 80.56 82 GLU A N 1
ATOM 652 C CA . GLU A 1 82 ? -8.788 9.515 -3.341 1.00 80.56 82 GLU A CA 1
ATOM 653 C C . GLU A 1 82 ? -8.360 8.081 -3.665 1.00 80.56 82 GLU A C 1
ATOM 655 O O . GLU A 1 82 ? -7.548 7.469 -2.965 1.00 80.56 82 GLU A O 1
ATOM 660 N N . ARG A 1 83 ? -8.974 7.503 -4.698 1.00 81.81 83 ARG A N 1
ATOM 661 C CA . ARG A 1 83 ? -8.661 6.134 -5.105 1.00 81.81 83 ARG A CA 1
ATOM 662 C C . ARG A 1 83 ? -7.323 6.116 -5.841 1.00 81.81 83 ARG A C 1
ATOM 664 O O . ARG A 1 83 ? -7.065 7.033 -6.620 1.00 81.81 83 ARG A O 1
ATOM 671 N N . PRO A 1 84 ? -6.503 5.063 -5.664 1.00 80.12 84 PRO A N 1
ATOM 672 C CA . PRO A 1 84 ? -5.299 4.910 -6.463 1.00 80.12 84 PRO A CA 1
ATOM 673 C C . PRO A 1 84 ? -5.673 4.896 -7.945 1.00 80.12 84 PRO A C 1
ATOM 675 O O . PRO A 1 84 ? -6.631 4.234 -8.357 1.00 80.12 84 PRO A O 1
ATOM 678 N N . THR A 1 85 ? -4.922 5.648 -8.741 1.00 85.00 85 THR A N 1
ATOM 679 C CA . THR A 1 85 ? -5.122 5.709 -10.183 1.00 85.00 85 THR A CA 1
ATOM 680 C C . THR A 1 85 ? -4.473 4.493 -10.836 1.00 85.00 85 THR A C 1
ATOM 682 O O . THR A 1 85 ? -3.339 4.130 -10.532 1.00 85.00 85 THR A O 1
ATOM 685 N N . SER A 1 86 ? -5.209 3.844 -11.737 1.00 86.75 86 SER A N 1
ATOM 686 C CA . SER A 1 86 ? -4.675 2.802 -12.612 1.00 86.75 86 SER A CA 1
ATOM 687 C C . SER A 1 86 ? -4.649 3.340 -14.033 1.00 86.75 86 SER A C 1
ATOM 689 O O . SER A 1 86 ? -5.640 3.907 -14.499 1.00 86.75 86 SER A O 1
ATOM 691 N N . ARG A 1 87 ? -3.511 3.200 -14.714 1.00 87.50 87 ARG A N 1
ATOM 692 C CA . ARG A 1 87 ? -3.331 3.681 -16.082 1.00 87.50 87 ARG A CA 1
ATOM 693 C C . ARG A 1 87 ? -2.611 2.638 -16.918 1.00 87.50 87 ARG A C 1
ATOM 695 O O . ARG A 1 87 ? -1.461 2.305 -16.641 1.00 87.50 87 ARG A O 1
ATOM 702 N N . THR A 1 88 ? -3.254 2.229 -18.001 1.00 86.94 88 THR A N 1
ATOM 703 C CA . THR A 1 88 ? -2.644 1.400 -19.038 1.00 86.94 88 THR A CA 1
ATOM 704 C C . THR A 1 88 ? -1.914 2.281 -20.061 1.00 86.94 88 THR A C 1
ATOM 706 O O . THR A 1 88 ? -2.404 3.349 -20.431 1.00 86.94 88 THR A O 1
ATOM 709 N N . ASN A 1 89 ? -0.724 1.862 -20.504 1.00 85.12 89 ASN A N 1
ATOM 710 C CA . ASN A 1 89 ? 0.143 2.612 -21.429 1.00 85.12 89 ASN A CA 1
ATOM 711 C C . ASN A 1 89 ? 0.517 1.786 -22.676 1.00 85.12 89 ASN A C 1
ATOM 713 O O . ASN A 1 89 ? 1.6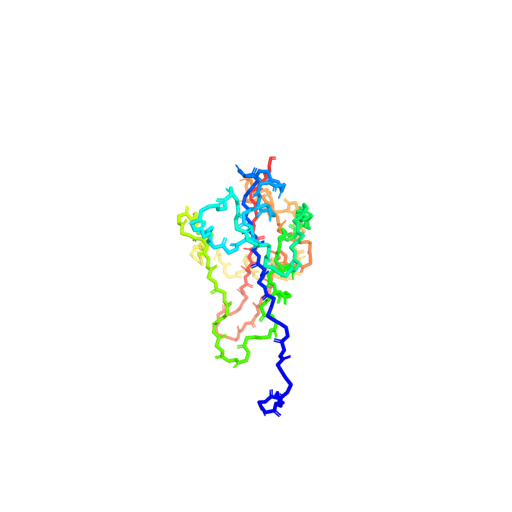15 1.946 -23.212 1.00 85.12 89 ASN A O 1
ATOM 717 N N . ASP A 1 90 ? -0.382 0.924 -23.150 1.00 83.69 90 ASP A N 1
ATOM 718 C CA . ASP A 1 90 ? -0.079 -0.060 -24.204 1.00 83.69 90 ASP A CA 1
ATOM 719 C C . ASP A 1 90 ? 0.331 0.582 -25.535 1.00 83.69 90 ASP A C 1
ATOM 721 O O . ASP A 1 90 ? 1.202 0.071 -26.228 1.00 83.69 90 ASP A O 1
ATOM 725 N N . GLY A 1 91 ? -0.219 1.754 -25.869 1.00 83.81 91 GLY A N 1
ATOM 726 C CA . GLY A 1 91 ? 0.153 2.485 -27.088 1.00 83.81 91 GLY A CA 1
ATOM 727 C C . GLY A 1 91 ? 1.462 3.279 -26.991 1.00 83.81 91 GLY A C 1
ATOM 728 O O . GLY A 1 91 ? 1.953 3.776 -28.000 1.00 83.81 91 GLY A O 1
ATOM 729 N N . LYS A 1 92 ? 2.036 3.443 -25.790 1.00 89.38 92 LYS A N 1
ATOM 730 C CA . LYS A 1 92 ? 3.227 4.288 -25.580 1.00 89.38 92 LYS A CA 1
ATOM 731 C C . LYS A 1 92 ? 4.533 3.563 -25.910 1.00 89.38 92 LYS A C 1
ATOM 733 O O . LYS A 1 92 ? 5.543 4.216 -26.170 1.00 89.38 92 LYS A O 1
ATOM 738 N N . TYR A 1 93 ? 4.533 2.235 -25.854 1.00 90.12 93 TYR A N 1
ATOM 739 C CA . TYR A 1 93 ? 5.729 1.414 -26.008 1.00 90.12 93 TYR A CA 1
ATOM 740 C C . TYR A 1 93 ? 5.494 0.351 -27.064 1.00 90.12 93 TYR A C 1
ATOM 742 O O . TYR A 1 93 ? 4.432 -0.257 -27.123 1.00 90.12 93 TYR A O 1
ATOM 750 N N . ASN A 1 94 ? 6.506 0.101 -27.889 1.00 90.38 94 ASN A N 1
ATOM 751 C CA . ASN A 1 94 ? 6.426 -1.003 -28.833 1.00 90.38 94 ASN A CA 1
ATOM 752 C C . ASN A 1 94 ? 6.762 -2.340 -28.146 1.00 90.38 94 ASN A C 1
ATOM 754 O O . ASN A 1 94 ? 7.433 -2.389 -27.111 1.00 90.38 94 ASN A O 1
ATOM 758 N N . ARG A 1 95 ? 6.336 -3.449 -28.762 1.00 90.06 95 ARG A N 1
ATOM 759 C CA . ARG A 1 95 ? 6.539 -4.809 -28.233 1.00 90.06 95 ARG A CA 1
ATOM 760 C C . ARG A 1 95 ? 8.012 -5.136 -27.962 1.00 90.06 95 ARG A C 1
ATOM 762 O O . ARG A 1 95 ? 8.321 -5.739 -26.940 1.00 90.06 95 ARG A O 1
ATOM 769 N N . ARG A 1 96 ? 8.928 -4.693 -28.834 1.00 92.06 96 ARG A N 1
ATOM 770 C CA . ARG A 1 96 ? 10.376 -4.931 -28.683 1.00 92.06 96 ARG A CA 1
ATOM 771 C C . ARG A 1 96 ? 10.952 -4.236 -27.448 1.00 92.06 96 ARG A C 1
ATOM 773 O O . ARG A 1 96 ? 11.793 -4.809 -26.768 1.00 92.06 96 ARG A O 1
ATOM 780 N N . GLN A 1 97 ? 10.507 -3.017 -27.145 1.00 92.62 97 GLN A N 1
ATOM 781 C CA .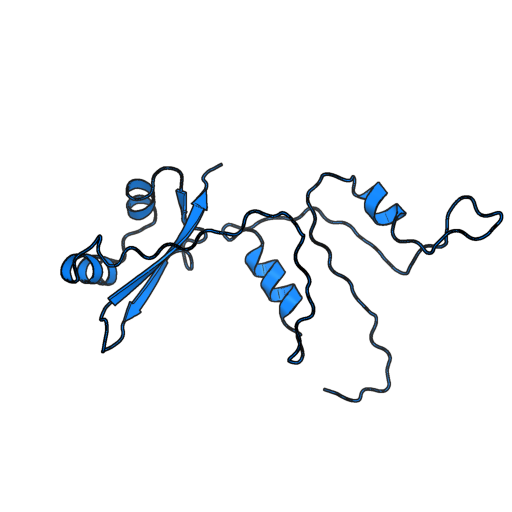 GLN A 1 97 ? 10.923 -2.281 -25.949 1.00 92.62 97 GLN A CA 1
ATOM 782 C C . GLN A 1 97 ? 10.457 -2.984 -24.675 1.00 92.62 97 GLN A C 1
ATOM 784 O O . GLN A 1 97 ? 11.243 -3.131 -23.743 1.00 92.62 97 GLN A O 1
ATOM 789 N N . ILE A 1 98 ? 9.203 -3.445 -24.648 1.00 93.50 98 ILE A N 1
ATOM 790 C CA . ILE A 1 98 ? 8.660 -4.180 -23.501 1.00 93.50 98 ILE A CA 1
ATOM 791 C C . ILE A 1 98 ? 9.394 -5.507 -23.305 1.00 93.50 98 ILE A C 1
ATOM 793 O O . ILE A 1 98 ? 9.816 -5.810 -22.194 1.00 93.50 98 ILE A O 1
ATOM 797 N N . GLU A 1 99 ? 9.625 -6.258 -24.381 1.00 93.81 99 GLU A N 1
ATOM 798 C CA . GLU A 1 99 ? 10.378 -7.510 -24.324 1.00 93.81 99 GLU A CA 1
ATOM 799 C C . GLU A 1 99 ? 11.822 -7.296 -23.850 1.00 93.81 99 GLU A C 1
ATOM 801 O O . GLU A 1 99 ? 12.323 -8.065 -23.030 1.00 93.81 99 GLU A O 1
ATOM 806 N N . LYS A 1 100 ? 12.478 -6.220 -24.305 1.00 94.81 100 LYS A N 1
ATOM 807 C CA . LYS A 1 100 ? 13.808 -5.833 -23.826 1.00 94.81 100 LYS A CA 1
ATOM 808 C C . LYS A 1 100 ? 13.803 -5.610 -22.313 1.00 94.81 100 LYS A C 1
ATOM 810 O O . LYS A 1 100 ? 14.602 -6.223 -21.614 1.00 94.81 100 LYS A O 1
ATOM 815 N N . TRP A 1 101 ? 12.884 -4.797 -21.791 1.00 94.56 101 TRP A N 1
ATOM 816 C CA . TRP A 1 101 ? 12.805 -4.544 -20.348 1.00 94.56 101 TRP A CA 1
ATOM 817 C C . TRP A 1 101 ? 12.413 -5.781 -19.546 1.00 94.56 101 TRP A C 1
ATOM 819 O O . TRP A 1 101 ? 12.911 -5.957 -18.440 1.00 94.56 101 TRP A O 1
ATOM 829 N N . ALA A 1 102 ? 11.574 -6.659 -20.095 1.00 93.00 102 ALA A N 1
ATOM 830 C CA . ALA A 1 102 ? 11.223 -7.914 -19.441 1.00 93.00 102 ALA A CA 1
ATOM 831 C C . ALA A 1 102 ? 12.414 -8.872 -19.297 1.00 93.00 102 ALA A C 1
ATOM 833 O O . ALA A 1 102 ? 12.512 -9.587 -18.298 1.00 93.00 102 ALA A O 1
ATOM 834 N N . ARG A 1 103 ? 13.337 -8.854 -20.268 1.00 91.88 103 ARG A N 1
ATOM 835 C CA . ARG A 1 103 ? 14.592 -9.618 -20.223 1.00 91.88 103 ARG A CA 1
ATOM 836 C C . ARG A 1 103 ? 15.634 -8.968 -19.313 1.00 91.88 103 ARG A C 1
ATOM 838 O O . ARG A 1 103 ? 16.232 -9.658 -18.499 1.00 91.88 103 ARG A O 1
ATOM 845 N N . GLU A 1 104 ? 15.844 -7.658 -19.446 1.00 93.25 104 GLU A N 1
ATOM 846 C CA . GLU A 1 104 ? 16.857 -6.909 -18.683 1.00 93.25 104 GLU A CA 1
ATOM 847 C C . GLU A 1 104 ? 16.484 -6.727 -17.209 1.00 93.25 104 GLU A C 1
ATOM 849 O O . GLU A 1 104 ? 17.373 -6.583 -16.376 1.00 93.25 104 GLU A O 1
ATOM 854 N N . ARG A 1 105 ? 15.181 -6.718 -16.894 1.00 90.88 105 ARG A N 1
ATOM 855 C CA . ARG A 1 105 ? 14.621 -6.481 -15.554 1.00 90.88 105 ARG A CA 1
ATOM 856 C C . ARG A 1 105 ? 15.278 -5.284 -14.855 1.00 90.88 105 ARG A C 1
ATOM 858 O O . ARG A 1 105 ? 15.897 -5.443 -13.803 1.00 90.88 105 ARG A O 1
ATOM 865 N N . PRO A 1 106 ? 15.162 -4.075 -15.436 1.00 90.56 106 PRO A N 1
ATOM 866 C CA . PRO A 1 106 ? 15.838 -2.903 -14.909 1.00 90.56 106 PRO A CA 1
ATOM 867 C C . PRO A 1 106 ? 15.395 -2.594 -13.474 1.00 90.56 106 PRO A C 1
ATOM 869 O O . PRO A 1 106 ? 14.217 -2.729 -13.124 1.00 90.56 106 PRO A O 1
ATOM 872 N N . GLY A 1 107 ? 16.356 -2.152 -12.662 1.00 87.19 107 GLY A N 1
ATOM 873 C CA . GLY A 1 107 ? 16.145 -1.815 -11.257 1.00 87.19 107 GLY A CA 1
ATOM 874 C C . GLY A 1 107 ? 15.346 -0.526 -11.036 1.00 87.19 107 GLY A C 1
ATOM 875 O O . GLY A 1 107 ? 14.918 0.158 -11.969 1.00 87.19 107 GLY A O 1
ATOM 876 N N . ARG A 1 108 ? 15.172 -0.169 -9.760 1.00 87.75 108 ARG A N 1
ATOM 877 C CA . ARG A 1 108 ? 14.369 0.977 -9.299 1.00 87.75 108 ARG A CA 1
ATOM 878 C C . ARG A 1 108 ? 14.726 2.296 -9.985 1.00 87.75 108 ARG A C 1
ATOM 880 O O . ARG A 1 108 ? 13.831 3.002 -10.441 1.00 87.75 108 ARG A O 1
ATOM 887 N N . GLU A 1 109 ? 16.014 2.602 -10.114 1.00 90.25 109 GLU A N 1
ATOM 888 C CA . GLU A 1 109 ? 16.509 3.866 -10.682 1.00 90.25 109 GLU A CA 1
ATOM 889 C C . GLU A 1 109 ? 15.982 4.136 -12.098 1.00 90.25 109 GLU A C 1
ATOM 891 O O . GLU A 1 109 ? 15.601 5.261 -12.430 1.00 90.25 109 GLU A O 1
ATOM 896 N N . PHE A 1 110 ? 15.894 3.093 -12.928 1.00 93.00 110 PHE A N 1
ATOM 897 C CA . PHE A 1 110 ? 15.359 3.198 -14.283 1.00 93.00 110 PHE A CA 1
ATOM 898 C C . PHE A 1 110 ? 13.893 3.647 -14.276 1.00 93.00 110 PHE A C 1
ATOM 900 O O . PHE A 1 110 ? 13.504 4.546 -15.029 1.00 93.00 110 PHE A O 1
ATOM 907 N N . TRP A 1 111 ? 13.078 3.041 -13.410 1.00 91.69 111 TRP A N 1
ATOM 908 C CA . TRP A 1 111 ? 11.655 3.349 -13.308 1.00 91.69 111 TRP A CA 1
ATOM 909 C C . TRP A 1 111 ? 11.409 4.729 -12.705 1.00 91.69 111 TRP A C 1
ATOM 911 O O . TRP A 1 111 ? 10.550 5.452 -13.201 1.00 91.69 111 TRP A O 1
ATOM 921 N N . GLU A 1 112 ? 12.199 5.141 -11.716 1.00 91.81 112 GLU A N 1
ATOM 922 C CA . GLU A 1 112 ? 12.095 6.477 -11.119 1.00 91.81 112 GLU A CA 1
ATOM 923 C C . GLU A 1 112 ? 12.490 7.594 -12.087 1.00 91.81 112 GLU A C 1
ATOM 925 O O . GLU A 1 112 ? 11.852 8.646 -12.110 1.00 91.81 112 GLU A O 1
ATOM 930 N N . LYS A 1 113 ? 13.493 7.362 -12.944 1.00 93.25 113 LYS A N 1
ATOM 931 C CA . LYS A 1 113 ? 13.829 8.297 -14.027 1.00 93.25 113 LYS A CA 1
ATOM 932 C C . LYS A 1 113 ? 12.686 8.420 -15.038 1.00 93.25 113 LYS A C 1
ATOM 934 O O . LYS A 1 113 ? 12.452 9.489 -15.596 1.00 93.25 113 LYS A O 1
ATOM 939 N N . LYS A 1 114 ? 11.974 7.318 -15.285 1.00 91.06 114 LYS A N 1
ATOM 940 C CA . LYS A 1 114 ? 10.865 7.243 -16.244 1.00 91.06 114 LYS A CA 1
ATOM 941 C C . LYS A 1 114 ? 9.552 7.807 -15.694 1.00 91.06 114 LYS A C 1
ATOM 943 O O . LYS A 1 114 ? 8.742 8.311 -16.474 1.00 91.06 114 LYS A O 1
ATOM 948 N N . TYR A 1 115 ? 9.362 7.743 -14.378 1.00 91.00 115 TYR A N 1
ATOM 949 C CA . TYR A 1 115 ? 8.221 8.290 -13.646 1.00 91.00 115 TYR A CA 1
ATOM 950 C C . TYR A 1 115 ? 8.706 9.234 -12.529 1.00 91.00 115 TYR A C 1
ATOM 952 O O . TYR A 1 115 ? 8.682 8.865 -11.353 1.00 91.00 115 TYR A O 1
ATOM 960 N N . PRO A 1 116 ? 9.140 10.464 -12.875 1.00 91.50 116 PRO A N 1
ATOM 961 C CA . PRO A 1 116 ? 9.630 11.428 -11.893 1.00 91.50 116 PRO A CA 1
ATOM 962 C C . PRO A 1 116 ? 8.586 11.743 -10.817 1.00 91.50 116 PRO A C 1
ATOM 964 O O . PRO A 1 116 ? 7.399 11.875 -11.112 1.00 91.50 116 PRO A O 1
ATOM 967 N N . GLY A 1 117 ? 9.029 11.869 -9.564 1.00 90.75 117 GLY A N 1
ATOM 968 C CA . GLY A 1 117 ? 8.151 12.085 -8.404 1.00 90.75 117 GLY A CA 1
ATOM 969 C C . GLY A 1 117 ? 7.486 10.814 -7.859 1.00 90.75 117 GLY A C 1
ATOM 970 O O . GLY A 1 117 ? 6.801 10.878 -6.840 1.00 90.75 117 GLY A O 1
ATOM 971 N N . TRP A 1 118 ? 7.720 9.661 -8.490 1.00 90.81 118 TRP A N 1
ATOM 972 C CA . TRP A 1 118 ? 7.220 8.361 -8.053 1.00 90.81 118 TRP A CA 1
ATOM 973 C C . TRP A 1 118 ? 8.367 7.408 -7.730 1.00 90.81 118 TRP A C 1
ATOM 975 O O . TRP A 1 118 ? 9.484 7.552 -8.225 1.00 90.81 118 TRP A O 1
ATOM 985 N N . THR A 1 119 ? 8.082 6.429 -6.881 1.00 89.88 119 THR A N 1
ATOM 986 C CA . THR A 1 119 ? 8.998 5.360 -6.496 1.00 89.88 119 THR A CA 1
ATOM 987 C C . THR A 1 119 ? 8.270 4.022 -6.422 1.00 89.88 119 THR A C 1
ATOM 989 O O . THR A 1 119 ? 7.053 3.993 -6.237 1.00 89.88 119 THR A O 1
ATOM 992 N N . LEU A 1 120 ? 8.990 2.914 -6.599 1.00 87.88 120 LEU A N 1
ATOM 993 C CA . LEU A 1 120 ? 8.418 1.573 -6.467 1.00 87.88 120 LEU A CA 1
ATOM 994 C C . LEU A 1 120 ? 8.001 1.320 -5.015 1.00 87.88 120 LEU A C 1
ATOM 996 O O . LEU A 1 120 ? 8.690 1.746 -4.087 1.00 87.88 120 LEU A O 1
ATOM 1000 N N . THR A 1 121 ? 6.864 0.651 -4.818 1.00 80.75 121 THR A N 1
ATOM 1001 C CA . THR A 1 121 ? 6.379 0.321 -3.470 1.00 80.75 121 THR A CA 1
ATOM 1002 C C . THR A 1 121 ? 7.239 -0.725 -2.775 1.00 80.75 121 THR A C 1
ATOM 1004 O O . THR A 1 121 ? 7.383 -0.672 -1.571 1.00 80.75 121 THR A O 1
ATOM 1007 N N . ASP A 1 122 ? 7.835 -1.657 -3.506 1.00 73.50 122 ASP A N 1
ATOM 1008 C CA . ASP A 1 122 ? 8.705 -2.691 -2.947 1.00 73.50 122 ASP A CA 1
ATOM 1009 C C . ASP A 1 122 ? 9.760 -3.050 -4.003 1.00 73.50 122 ASP A C 1
ATOM 1011 O O . ASP A 1 122 ? 9.472 -2.983 -5.204 1.00 73.50 122 ASP A O 1
ATOM 1015 N N . SER A 1 123 ? 10.978 -3.395 -3.586 1.00 61.97 123 SER A N 1
ATOM 1016 C CA . SER A 1 123 ? 12.009 -3.912 -4.488 1.00 61.97 123 SER A CA 1
ATOM 1017 C C . SER A 1 123 ? 11.588 -5.232 -5.132 1.00 61.97 123 SER A C 1
ATOM 1019 O O . SER A 1 123 ? 11.878 -5.440 -6.310 1.00 61.97 123 SER A O 1
ATOM 1021 N N . ASP A 1 124 ? 10.853 -6.071 -4.397 1.00 60.22 124 ASP A N 1
ATOM 1022 C CA . ASP A 1 124 ? 10.479 -7.418 -4.837 1.00 60.22 124 ASP A CA 1
ATOM 1023 C C . ASP A 1 124 ? 9.110 -7.450 -5.534 1.00 60.22 124 ASP A C 1
ATOM 1025 O O . ASP A 1 124 ? 8.896 -8.234 -6.459 1.00 60.22 124 ASP A O 1
ATOM 1029 N N . TYR A 1 125 ? 8.183 -6.572 -5.131 1.00 65.50 125 TYR A N 1
ATOM 1030 C CA . TYR A 1 125 ? 6.785 -6.587 -5.598 1.00 65.50 125 TYR A CA 1
ATOM 1031 C C . TYR A 1 125 ? 6.330 -5.300 -6.300 1.00 65.50 125 TYR A C 1
ATOM 1033 O O . TYR A 1 125 ? 5.178 -5.196 -6.723 1.00 65.50 125 TYR A O 1
ATOM 1041 N N . GLY A 1 126 ? 7.211 -4.306 -6.447 1.00 80.62 126 GLY A N 1
ATOM 1042 C CA . GLY A 1 126 ? 6.902 -3.055 -7.144 1.00 80.62 126 GLY A CA 1
ATOM 1043 C C . GLY A 1 126 ? 6.828 -3.197 -8.667 1.00 80.62 126 GLY A C 1
ATOM 1044 O O . GLY A 1 126 ? 6.198 -2.365 -9.323 1.00 80.62 126 GLY A O 1
ATOM 1045 N N . VAL A 1 127 ? 7.450 -4.237 -9.236 1.00 89.81 127 VAL A N 1
ATOM 1046 C CA . VAL A 1 127 ? 7.440 -4.519 -10.678 1.00 89.81 127 VAL A CA 1
ATOM 1047 C C . VAL A 1 127 ? 7.123 -5.985 -10.927 1.00 89.81 127 VAL A C 1
ATOM 1049 O O . VAL A 1 127 ? 7.806 -6.864 -10.410 1.00 89.81 127 VAL A O 1
ATOM 1052 N N . GLN A 1 128 ? 6.130 -6.252 -11.771 1.00 90.62 128 GLN A N 1
ATOM 1053 C CA . GLN A 1 128 ? 5.799 -7.604 -12.211 1.00 90.62 128 GLN A CA 1
ATOM 1054 C C . GLN A 1 128 ? 5.937 -7.709 -13.723 1.00 90.62 128 GLN A C 1
ATOM 1056 O O . GLN A 1 128 ? 5.469 -6.846 -14.464 1.00 90.62 128 GLN A O 1
ATOM 1061 N N . TYR A 1 129 ? 6.586 -8.782 -14.163 1.00 92.06 129 TYR A N 1
ATOM 1062 C CA . TYR A 1 129 ? 6.782 -9.107 -15.567 1.00 92.06 129 TYR A CA 1
ATOM 1063 C C . TYR A 1 129 ? 5.990 -10.372 -15.864 1.00 92.06 129 TYR A C 1
ATOM 1065 O O . TYR A 1 129 ? 6.324 -11.442 -15.358 1.00 92.06 129 TYR A O 1
ATOM 1073 N N . GLU A 1 130 ? 4.954 -10.248 -16.681 1.00 92.56 130 GLU A N 1
ATOM 1074 C CA . GLU A 1 130 ? 4.085 -11.362 -17.043 1.00 92.56 130 GLU A CA 1
ATOM 1075 C C . GLU A 1 130 ? 4.172 -11.611 -18.540 1.00 92.56 130 GLU A C 1
ATOM 1077 O O . GLU A 1 130 ? 4.180 -10.672 -19.333 1.00 92.56 130 GLU A O 1
ATOM 1082 N N . TYR A 1 131 ? 4.240 -12.878 -18.928 1.00 93.75 131 TYR A N 1
ATOM 1083 C CA . TYR A 1 131 ? 4.156 -13.283 -20.321 1.00 93.75 131 TYR A CA 1
ATOM 1084 C C . TYR A 1 131 ? 2.883 -14.091 -20.528 1.00 93.75 131 TYR A C 1
ATOM 1086 O O . TYR A 1 131 ? 2.577 -14.979 -19.732 1.00 93.75 131 TYR A O 1
ATOM 1094 N N . ASN A 1 132 ? 2.172 -13.817 -21.616 1.00 92.94 132 ASN A N 1
ATOM 1095 C CA . ASN A 1 132 ? 1.167 -14.730 -22.135 1.00 92.94 132 ASN A CA 1
ATOM 1096 C C . ASN A 1 132 ? 1.287 -14.852 -23.660 1.00 92.94 132 ASN A C 1
ATOM 1098 O O . ASN A 1 132 ? 1.793 -13.951 -24.334 1.00 92.94 132 ASN A O 1
ATOM 1102 N N . ASP A 1 133 ? 0.793 -15.963 -24.201 1.00 92.12 133 ASP A N 1
ATOM 1103 C CA . ASP A 1 133 ? 0.967 -16.309 -25.616 1.00 92.12 133 ASP A CA 1
ATOM 1104 C C . ASP A 1 133 ? 0.214 -15.365 -26.571 1.00 92.12 133 ASP A C 1
ATOM 1106 O O . ASP A 1 133 ? 0.585 -15.227 -27.737 1.00 92.12 133 ASP A O 1
ATOM 1110 N N . TYR A 1 134 ? -0.820 -14.673 -26.082 1.00 89.06 134 TYR A N 1
ATOM 1111 C CA . TYR A 1 134 ? -1.696 -13.831 -26.899 1.00 89.06 134 TYR A CA 1
ATOM 1112 C C . TYR A 1 134 ? -1.172 -12.396 -27.044 1.00 89.06 134 TYR A C 1
ATOM 1114 O O . TYR A 1 134 ? -1.105 -11.860 -28.150 1.00 89.06 134 TYR A O 1
ATOM 1122 N N . THR A 1 135 ? -0.785 -11.758 -25.939 1.00 85.44 135 THR A N 1
ATOM 1123 C CA . THR A 1 135 ? -0.353 -10.351 -25.892 1.00 85.44 135 THR A CA 1
ATOM 1124 C C . TH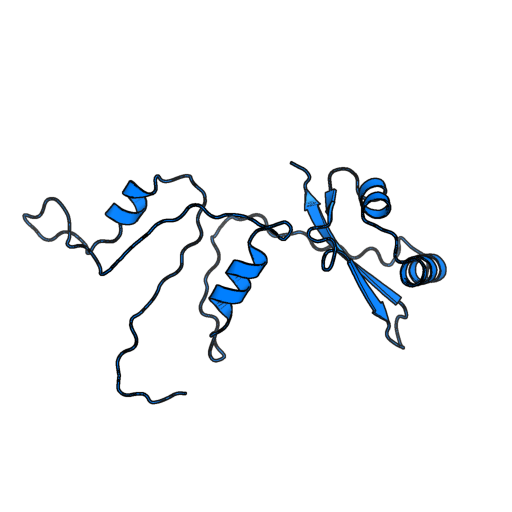R A 1 135 ? 1.161 -10.202 -25.747 1.00 85.44 135 THR A C 1
ATOM 1126 O O . THR A 1 135 ? 1.693 -9.111 -25.951 1.00 85.44 135 THR A O 1
ATOM 1129 N N . GLY A 1 136 ? 1.880 -11.287 -25.449 1.00 91.06 136 GLY A N 1
ATOM 1130 C CA . GLY A 1 136 ? 3.311 -11.270 -25.171 1.00 91.06 136 GLY A CA 1
ATOM 1131 C C . GLY A 1 136 ? 3.616 -10.774 -23.758 1.00 91.06 136 GLY A C 1
ATOM 1132 O O . GLY A 1 136 ? 2.905 -11.094 -22.808 1.00 91.06 136 GLY A O 1
ATOM 1133 N N . TRP A 1 137 ? 4.700 -10.008 -23.619 1.00 94.44 137 TRP A N 1
ATOM 1134 C CA . TRP A 1 137 ? 5.130 -9.458 -22.335 1.00 94.44 137 TRP A CA 1
ATOM 1135 C C . TRP A 1 137 ? 4.289 -8.253 -21.903 1.00 94.44 137 TRP A C 1
ATOM 1137 O O . TRP A 1 137 ? 4.078 -7.320 -22.677 1.00 94.44 137 TRP A O 1
ATOM 1147 N N . SER A 1 138 ? 3.923 -8.238 -20.628 1.00 92.69 138 SER A N 1
ATOM 1148 C CA . SER A 1 138 ? 3.285 -7.140 -19.909 1.00 92.69 138 SER A CA 1
ATOM 1149 C C . SER A 1 138 ? 4.121 -6.790 -18.677 1.00 92.69 138 SER A C 1
ATOM 1151 O O . SER A 1 138 ? 4.691 -7.668 -18.027 1.00 92.69 138 SER A O 1
ATOM 1153 N N . ILE A 1 139 ? 4.218 -5.495 -18.367 1.00 93.00 139 ILE A N 1
ATOM 1154 C CA . ILE A 1 139 ? 4.955 -4.993 -17.200 1.00 93.00 139 ILE A CA 1
ATOM 1155 C C . ILE A 1 139 ? 3.997 -4.185 -16.339 1.00 93.00 139 ILE A C 1
ATOM 1157 O O . ILE A 1 139 ? 3.510 -3.137 -16.769 1.00 93.00 139 ILE A O 1
ATOM 1161 N N . TYR A 1 140 ? 3.770 -4.647 -15.116 1.00 92.12 140 TYR A N 1
ATOM 1162 C CA . TYR A 1 140 ? 2.957 -3.956 -14.125 1.00 92.12 140 TYR A CA 1
ATOM 1163 C C . TYR A 1 140 ? 3.864 -3.236 -13.138 1.00 92.12 140 TYR A C 1
ATOM 1165 O O . TYR A 1 140 ? 4.806 -3.819 -12.607 1.00 92.12 140 TYR A O 1
ATOM 1173 N N . LEU A 1 141 ? 3.576 -1.957 -12.904 1.00 91.31 141 LEU A N 1
ATOM 1174 C CA . LEU A 1 141 ? 4.312 -1.117 -11.967 1.00 91.31 141 LEU A CA 1
ATOM 1175 C C . LEU A 1 141 ? 3.372 -0.666 -10.861 1.00 91.31 141 LEU A C 1
ATOM 1177 O O . LEU A 1 141 ? 2.346 -0.040 -11.134 1.00 91.31 141 LEU A O 1
ATOM 1181 N N . LYS A 1 142 ? 3.756 -0.931 -9.616 1.00 89.69 142 LYS A N 1
ATOM 1182 C CA . LYS A 1 142 ? 3.097 -0.397 -8.430 1.00 89.69 142 LYS A CA 1
ATOM 1183 C C . LYS A 1 142 ? 3.962 0.726 -7.869 1.00 89.69 142 LYS A C 1
ATOM 1185 O O . LYS A 1 142 ? 5.060 0.507 -7.359 1.00 89.69 142 LYS A O 1
ATOM 1190 N N . LEU A 1 143 ? 3.472 1.951 -8.034 1.00 88.06 143 LEU A N 1
ATOM 1191 C CA . LEU A 1 143 ? 4.196 3.171 -7.700 1.00 88.06 143 LEU A CA 1
ATOM 1192 C C . LEU A 1 143 ? 3.525 3.898 -6.534 1.00 88.06 143 LEU A C 1
ATOM 1194 O O . LEU A 1 143 ? 2.298 3.965 -6.456 1.00 88.06 143 LEU A O 1
ATOM 1198 N N . ARG A 1 144 ? 4.338 4.505 -5.670 1.00 85.69 144 ARG A N 1
ATOM 1199 C CA . ARG A 1 144 ? 3.914 5.484 -4.663 1.00 85.69 144 ARG A CA 1
ATOM 1200 C C . ARG A 1 144 ? 4.602 6.823 -4.899 1.00 85.69 144 ARG A C 1
ATOM 1202 O O . ARG A 1 144 ? 5.698 6.870 -5.458 1.00 85.69 144 ARG A O 1
ATOM 1209 N N . LYS A 1 145 ? 3.948 7.915 -4.512 1.00 86.44 145 LYS A N 1
ATOM 1210 C CA . LYS A 1 145 ? 4.528 9.257 -4.614 1.00 86.44 145 LYS A CA 1
ATOM 1211 C C . LYS A 1 145 ? 5.711 9.358 -3.647 1.00 86.44 145 LYS A C 1
ATOM 1213 O O . LYS A 1 145 ? 5.632 8.820 -2.544 1.00 86.44 145 LYS A O 1
ATOM 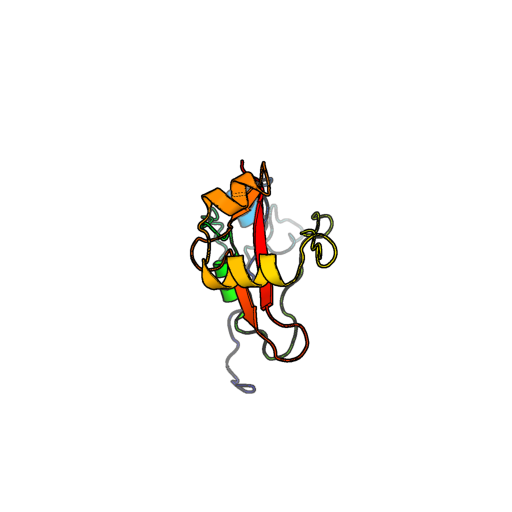1218 N N . LYS A 1 146 ? 6.802 9.997 -4.072 1.00 83.62 146 LYS A N 1
ATOM 1219 C CA . LYS A 1 146 ? 7.899 10.351 -3.164 1.00 83.62 146 LYS A CA 1
ATOM 1220 C C . LYS A 1 146 ? 7.391 11.424 -2.195 1.00 83.62 146 LYS A C 1
ATOM 1222 O O . LYS A 1 146 ? 6.706 12.349 -2.638 1.00 83.62 146 LYS A O 1
ATOM 1227 N N . GLU A 1 147 ? 7.662 11.234 -0.907 1.00 70.38 147 GLU A N 1
ATOM 1228 C CA . GLU A 1 147 ? 7.441 12.255 0.127 1.00 70.38 147 GLU A CA 1
ATOM 1229 C C . GLU A 1 147 ? 8.471 13.380 0.003 1.00 70.38 147 GLU A C 1
ATOM 1231 O O . GLU A 1 147 ? 9.625 13.078 -0.389 1.00 70.38 147 GLU A O 1
#